Protein AF-A0A4Z2G4Y2-F1 (afdb_monomer)

pLDDT: mean 84.48, std 19.7, range [33.22, 98.56]

Mean predicted aligned error: 11.75 Å

Organism: NCBI:txid230148

Radius of gyration: 29.41 Å; Cα contacts (8 Å, |Δi|>4): 157; chains: 1; bounding box: 48×105×42 Å

Solvent-accessible surface area (backbone atoms only — not comparable to full-atom values): 8328 Å² total; per-residue (Å²): 133,90,82,89,90,81,90,74,91,74,89,73,84,74,82,72,78,71,75,79,74,72,77,74,75,77,76,72,77,79,90,63,62,47,75,44,80,76,42,72,58,93,76,66,92,56,61,40,47,78,70,40,79,43,77,43,77,59,69,41,60,44,88,89,80,62,50,73,82,44,40,28,53,71,82,45,79,62,39,62,49,76,47,49,34,63,72,70,78,57,45,56,27,56,37,62,61,52,48,71,37,36,83,86,44,40,70,48,68,52,56,44,50,86,33,52,54,37,96,79,50,78,75,97,85,113

Secondary structure (DSSP, 8-state):
---------------------------PPP---EEEEEE--S-------TT-EEEE--EEE-TTT--EEEEHHHHTTTPPEEEETTTTSS-HHHHHHTTTPPTT-EEEEE--GGGTTGGG-SSS--

Sequence (126 aa):
MWRLLGCTLSLLVASQLGSWCVLASAAEPDPEVQIEVLFKPLECTQKSKRGDLLNVHYDGYLASDGSQFYCSRSDKAGHPQWFVLGVGQVIKGLDKGMEDMCPGEKRKITVPSDLAFGAQGKGTHM

Nearest PDB structures (foldseek):
  4dip-assembly8_H  TM=9.759E-01  e=2.479E-10  Homo sapiens
  4msp-assembly1_B  TM=9.450E-01  e=1.339E-09  Homo sapiens
 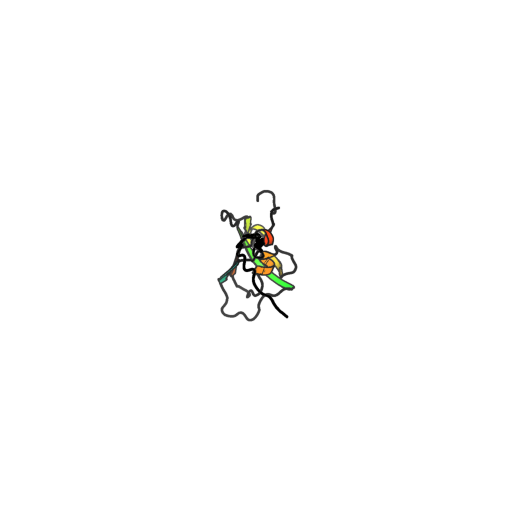 8z28-assembly1_A  TM=8.715E-01  e=5.647E-04  Pyricularia oryzae
  4jys-assembly2_A  TM=8.159E-01  e=9.582E-03  Plasmodium vivax Sal-1
  4jys-assembly2_B-2  TM=8.568E-01  e=1.859E-02  Plasmodium vivax Sal-1

Foldseek 3Di:
DDDDDDDDDDDDPPPPPVDPPPVPPPPDPDFAKDKDWPDADPDFPDWDDAFDKDWDWDWDADPVPRHTPDGCCVVVVHGTDIDGAPPPPAFQQCSVRRGRGGVVIDMDIHGDQVSHVHPVRDDDPD

Structure (mmCIF, N/CA/C/O backbone):
data_AF-A0A4Z2G4Y2-F1
#
_entry.id   AF-A0A4Z2G4Y2-F1
#
loop_
_atom_site.group_PDB
_atom_site.id
_atom_site.type_symbol
_atom_site.label_atom_id
_atom_site.label_alt_id
_atom_site.label_comp_id
_atom_site.label_asym_id
_atom_site.label_entity_id
_atom_site.label_seq_id
_atom_site.pdbx_PDB_ins_code
_atom_site.Cartn_x
_atom_site.Cartn_y
_atom_site.Cartn_z
_atom_site.occupancy
_atom_site.B_iso_or_equiv
_atom_site.auth_seq_id
_atom_site.auth_comp_id
_atom_site.auth_asym_id
_atom_site.auth_atom_id
_atom_site.pdbx_PDB_model_num
ATOM 1 N N . MET A 1 1 ? 19.007 -90.000 10.838 1.00 35.41 1 MET A N 1
ATOM 2 C CA . MET A 1 1 ? 20.393 -90.491 10.986 1.00 35.41 1 MET A CA 1
ATOM 3 C C . MET A 1 1 ? 21.284 -89.670 10.056 1.00 35.41 1 MET A C 1
ATOM 5 O O . MET A 1 1 ? 20.974 -89.658 8.879 1.00 35.41 1 MET A O 1
ATOM 9 N N . TRP A 1 2 ? 22.265 -88.939 10.623 1.00 33.22 2 TRP A N 1
ATOM 10 C CA . TRP A 1 2 ? 23.600 -88.534 10.104 1.00 33.22 2 TRP A CA 1
ATOM 11 C C . TRP A 1 2 ? 23.821 -88.279 8.593 1.00 33.22 2 TRP A C 1
ATOM 13 O O . TRP A 1 2 ? 23.436 -89.100 7.782 1.00 33.22 2 TRP A O 1
ATOM 23 N N . ARG A 1 3 ? 24.522 -87.242 8.105 1.00 37.88 3 ARG A N 1
ATOM 24 C CA . ARG A 1 3 ? 25.685 -86.425 8.548 1.00 37.88 3 ARG A CA 1
ATOM 25 C C . ARG A 1 3 ? 25.685 -85.129 7.691 1.00 37.88 3 ARG A C 1
ATOM 27 O O . ARG A 1 3 ? 25.279 -85.199 6.543 1.00 37.88 3 ARG A O 1
ATOM 34 N N . LEU A 1 4 ? 25.897 -83.920 8.220 1.00 44.72 4 LEU A N 1
ATOM 35 C CA . LEU A 1 4 ? 27.159 -83.242 8.586 1.00 44.72 4 LEU A CA 1
ATOM 36 C C . LEU A 1 4 ? 28.085 -82.824 7.411 1.00 44.72 4 LEU A C 1
ATOM 38 O O . LEU A 1 4 ? 28.548 -83.668 6.655 1.00 44.72 4 LEU A O 1
ATOM 42 N N . LEU A 1 5 ? 28.442 -81.528 7.454 1.00 41.72 5 LEU A N 1
ATOM 43 C CA . LEU A 1 5 ? 29.567 -80.787 6.848 1.00 41.72 5 LEU A CA 1
ATOM 44 C C . LEU A 1 5 ? 29.467 -80.291 5.394 1.00 41.72 5 LEU A C 1
ATOM 46 O O . LEU A 1 5 ? 29.447 -81.058 4.442 1.00 41.72 5 LEU A O 1
ATOM 50 N N . GLY A 1 6 ? 29.574 -78.964 5.259 1.00 44.09 6 GLY A N 1
ATOM 51 C CA . GLY A 1 6 ? 29.833 -78.270 3.999 1.00 44.09 6 GLY A CA 1
ATOM 52 C C . GLY A 1 6 ? 29.804 -76.750 4.145 1.00 44.09 6 GLY A C 1
ATOM 53 O O . GLY A 1 6 ? 28.992 -76.087 3.516 1.00 44.09 6 GLY A O 1
ATOM 54 N N . CYS A 1 7 ? 30.643 -76.200 5.026 1.00 48.38 7 CYS A N 1
ATOM 55 C CA . CYS A 1 7 ? 30.891 -74.764 5.129 1.00 48.38 7 CYS A CA 1
ATOM 56 C C . CYS A 1 7 ? 31.754 -74.333 3.933 1.00 48.38 7 CYS A C 1
ATOM 58 O O . CYS A 1 7 ? 32.944 -74.640 3.901 1.00 48.38 7 CYS A O 1
ATOM 60 N N . THR A 1 8 ? 31.177 -73.635 2.955 1.00 50.47 8 THR A N 1
ATOM 61 C CA . THR A 1 8 ? 31.950 -72.882 1.960 1.00 50.47 8 THR A CA 1
ATOM 62 C C . THR A 1 8 ? 31.519 -71.429 1.994 1.00 50.47 8 THR A C 1
ATOM 64 O O . THR A 1 8 ? 30.497 -71.031 1.439 1.00 50.47 8 THR A O 1
ATOM 67 N N . LEU A 1 9 ? 32.343 -70.658 2.698 1.00 50.03 9 LEU A N 1
ATOM 68 C CA . LEU A 1 9 ? 32.490 -69.220 2.579 1.00 50.03 9 LEU A CA 1
ATOM 69 C C . LEU A 1 9 ? 32.520 -68.827 1.093 1.00 50.03 9 LEU A C 1
ATOM 71 O O 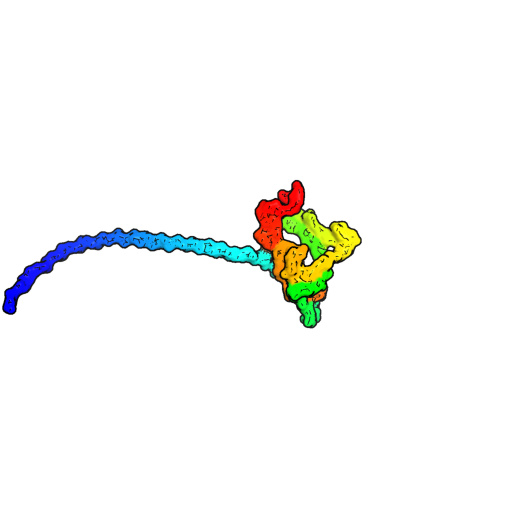. LEU A 1 9 ? 33.405 -69.246 0.350 1.00 50.03 9 LEU A O 1
ATOM 75 N N . SER A 1 10 ? 31.585 -67.992 0.662 1.00 49.84 10 SER A N 1
ATOM 76 C CA . SER A 1 10 ? 31.759 -67.141 -0.515 1.00 49.84 10 SER A CA 1
ATOM 77 C C . SER A 1 10 ? 30.987 -65.856 -0.262 1.00 49.84 10 SER A C 1
ATOM 79 O O . SER A 1 10 ? 29.804 -65.727 -0.560 1.00 49.84 10 SER A O 1
ATOM 81 N N . LEU A 1 11 ? 31.688 -64.923 0.381 1.00 50.06 11 LEU A N 1
ATOM 82 C CA . LEU A 1 11 ? 31.352 -63.509 0.403 1.00 50.06 11 LEU A CA 1
ATOM 83 C C . LEU A 1 11 ? 31.301 -63.006 -1.043 1.00 50.06 11 LEU A C 1
ATOM 85 O O . LEU A 1 11 ? 32.337 -62.801 -1.667 1.00 50.06 11 LEU A O 1
ATOM 89 N N . LEU A 1 12 ? 30.101 -62.761 -1.554 1.00 51.62 12 LEU A N 1
ATOM 90 C CA . LEU A 1 12 ? 29.887 -61.775 -2.604 1.00 51.62 12 LEU A CA 1
ATOM 91 C C . LEU A 1 12 ? 28.949 -60.721 -2.032 1.00 51.62 12 LEU A C 1
ATOM 93 O O . LEU A 1 12 ? 27.730 -60.791 -2.158 1.00 51.62 12 LEU A O 1
ATOM 97 N N . VAL A 1 13 ? 29.554 -59.741 -1.359 1.00 52.47 13 VAL A N 1
ATOM 98 C CA . VAL A 1 13 ? 28.922 -58.447 -1.107 1.00 52.47 13 VAL A CA 1
ATOM 99 C C . VAL A 1 13 ? 28.794 -57.775 -2.470 1.00 52.47 13 VAL A C 1
ATOM 101 O O . VAL A 1 13 ? 29.673 -57.036 -2.903 1.00 52.47 13 VAL A O 1
ATOM 104 N N . ALA A 1 14 ? 27.718 -58.077 -3.192 1.00 52.50 14 ALA A N 1
ATOM 105 C CA . ALA A 1 14 ? 27.298 -57.239 -4.298 1.00 52.50 14 ALA A CA 1
ATOM 106 C C . ALA A 1 14 ? 26.686 -55.984 -3.672 1.00 52.50 14 ALA A C 1
ATOM 108 O O . ALA A 1 14 ? 25.508 -55.948 -3.322 1.00 52.50 14 ALA A O 1
ATOM 109 N N . SER A 1 15 ? 27.530 -54.971 -3.478 1.00 58.09 15 SER A N 1
ATOM 110 C CA . SER A 1 15 ? 27.141 -53.608 -3.145 1.00 58.09 15 SER A CA 1
ATOM 111 C C . SER A 1 15 ? 26.323 -53.029 -4.299 1.00 58.09 15 SER A C 1
ATOM 113 O O . SER A 1 15 ? 26.810 -52.236 -5.103 1.00 58.09 15 SER A O 1
ATOM 115 N N . GLN A 1 16 ? 25.062 -53.423 -4.404 1.00 55.66 16 GLN A N 1
ATOM 116 C CA . GLN A 1 16 ? 24.091 -52.596 -5.089 1.00 55.66 16 GLN A CA 1
ATOM 117 C C . GLN A 1 16 ? 23.675 -51.535 -4.083 1.00 55.66 16 GLN A C 1
ATOM 119 O O . GLN A 1 16 ? 22.679 -51.660 -3.375 1.00 55.66 16 GLN A O 1
ATOM 124 N N . LEU A 1 17 ? 24.481 -50.471 -4.030 1.00 54.84 17 LEU A N 1
ATOM 125 C CA . LEU A 1 17 ? 23.989 -49.141 -3.703 1.00 54.84 17 LEU A CA 1
ATOM 126 C C . LEU A 1 17 ? 22.986 -48.786 -4.807 1.00 54.84 17 LEU A C 1
ATOM 128 O O . LEU A 1 17 ? 23.286 -48.051 -5.744 1.00 54.84 17 LEU A O 1
ATOM 132 N N . GLY A 1 18 ? 21.817 -49.429 -4.746 1.00 55.19 18 GLY A N 1
ATOM 133 C CA . GLY A 1 18 ? 20.643 -49.081 -5.513 1.00 55.19 18 GLY A CA 1
ATOM 134 C C . GLY A 1 18 ? 20.282 -47.692 -5.053 1.00 55.19 18 GLY A C 1
ATOM 135 O O . GLY A 1 18 ? 19.693 -47.520 -3.992 1.00 55.19 18 GLY A O 1
ATOM 136 N N . SER A 1 19 ? 20.787 -46.730 -5.814 1.00 59.41 19 SER A N 1
ATOM 137 C CA . SER A 1 19 ? 20.666 -45.307 -5.602 1.00 59.41 19 SER A CA 1
ATOM 138 C C . SER A 1 19 ? 19.209 -44.981 -5.300 1.00 59.41 19 SER A C 1
ATOM 140 O O . SER A 1 19 ? 1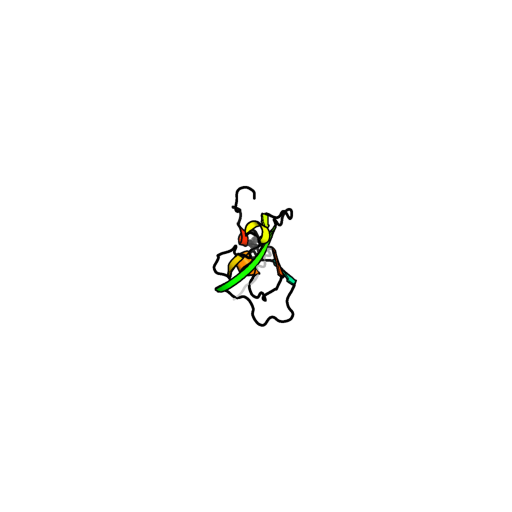8.368 -44.901 -6.196 1.00 59.41 19 SER A O 1
ATOM 142 N N . TRP A 1 20 ? 18.908 -44.821 -4.012 1.00 51.03 20 TRP A N 1
ATOM 143 C CA . TRP A 1 20 ? 17.774 -44.046 -3.548 1.00 51.03 20 TRP A CA 1
ATOM 144 C C . TRP A 1 20 ? 18.061 -42.604 -3.936 1.00 51.03 20 TRP A C 1
ATOM 146 O O . TRP A 1 20 ? 18.456 -41.775 -3.121 1.00 51.03 20 TRP A O 1
ATOM 156 N N . CYS A 1 21 ? 17.884 -42.307 -5.219 1.00 51.31 21 CYS A N 1
ATOM 157 C CA . CYS A 1 21 ? 17.713 -40.945 -5.662 1.00 51.31 21 CYS A CA 1
ATOM 158 C C . CYS A 1 21 ? 16.302 -40.555 -5.218 1.00 51.31 21 CYS A C 1
ATOM 160 O O . CYS A 1 21 ? 15.338 -40.627 -5.979 1.00 51.31 21 CYS A O 1
ATOM 162 N N . VAL A 1 22 ? 16.165 -40.229 -3.930 1.00 54.81 22 VAL A N 1
ATOM 163 C CA . VAL A 1 22 ? 15.050 -39.413 -3.471 1.00 54.81 22 VAL A CA 1
ATOM 164 C C . VAL A 1 22 ? 15.239 -38.094 -4.203 1.00 54.81 22 VAL A C 1
ATOM 166 O O . VAL A 1 22 ? 16.074 -37.275 -3.825 1.00 54.81 22 VAL A O 1
ATOM 169 N N . LEU A 1 23 ? 14.518 -37.927 -5.310 1.00 60.56 23 LEU A N 1
ATOM 170 C CA . LEU A 1 23 ? 14.296 -36.622 -5.906 1.00 60.56 23 LEU A CA 1
ATOM 171 C C . LEU A 1 23 ? 13.546 -35.815 -4.849 1.00 60.56 23 LEU A C 1
ATOM 173 O O . LEU A 1 23 ? 12.324 -35.891 -4.735 1.00 60.56 23 LEU A O 1
ATOM 177 N N . ALA A 1 24 ? 14.301 -35.094 -4.024 1.00 54.84 24 ALA A N 1
ATOM 178 C CA . ALA A 1 24 ? 13.763 -34.027 -3.214 1.00 54.84 24 ALA A CA 1
ATOM 179 C C . ALA A 1 24 ? 13.253 -32.977 -4.201 1.00 54.84 24 ALA A C 1
ATOM 181 O O . ALA A 1 24 ? 14.016 -32.161 -4.713 1.00 54.84 24 ALA A O 1
ATOM 182 N N . SER A 1 25 ? 11.962 -33.047 -4.527 1.00 57.22 25 SER A N 1
ATOM 183 C CA . SER A 1 25 ? 11.260 -31.900 -5.078 1.00 57.22 25 SER A CA 1
ATOM 184 C C . SER A 1 25 ? 11.346 -30.833 -3.997 1.00 57.22 25 SER A C 1
ATOM 186 O O . SER A 1 25 ? 10.628 -30.914 -3.001 1.00 57.22 25 SER A O 1
ATOM 188 N N . ALA A 1 26 ? 12.278 -29.893 -4.147 1.00 57.72 26 ALA A N 1
ATOM 189 C CA . ALA A 1 26 ? 12.255 -28.661 -3.384 1.00 57.72 26 ALA A CA 1
ATOM 190 C C . ALA A 1 26 ? 10.911 -28.005 -3.708 1.00 57.72 26 ALA A C 1
ATOM 192 O O . ALA A 1 26 ? 10.706 -27.477 -4.797 1.00 57.72 26 ALA A O 1
ATOM 193 N N . ALA A 1 27 ? 9.937 -28.174 -2.816 1.00 59.97 27 ALA A N 1
ATOM 194 C CA . ALA A 1 27 ? 8.744 -27.359 -2.841 1.00 59.97 27 ALA A CA 1
ATOM 195 C C . ALA A 1 27 ? 9.229 -25.951 -2.503 1.00 59.97 27 ALA A C 1
ATOM 197 O O . ALA A 1 27 ? 9.526 -25.657 -1.344 1.00 59.97 27 ALA A O 1
ATOM 198 N N . GLU A 1 28 ? 9.421 -25.134 -3.536 1.00 62.56 28 GLU A N 1
ATOM 199 C CA . GLU A 1 28 ? 9.677 -23.710 -3.374 1.00 62.56 28 GLU A CA 1
ATOM 200 C C . GLU A 1 28 ? 8.552 -23.140 -2.490 1.00 62.56 28 GLU A C 1
ATOM 202 O O . GLU A 1 28 ? 7.381 -23.479 -2.710 1.00 62.56 28 GLU A O 1
ATOM 207 N N . PRO A 1 29 ? 8.876 -22.354 -1.449 1.00 74.62 29 PRO A N 1
ATOM 208 C CA . PRO A 1 29 ? 7.861 -21.788 -0.572 1.00 74.62 29 PRO A CA 1
ATOM 209 C C . PRO A 1 29 ? 6.865 -20.958 -1.394 1.00 74.62 29 PRO A C 1
ATOM 211 O O . PRO A 1 29 ? 7.262 -20.230 -2.304 1.00 74.62 29 PRO A O 1
ATOM 214 N N . ASP A 1 30 ? 5.572 -21.083 -1.074 1.00 76.81 30 ASP A N 1
ATOM 215 C CA . ASP A 1 30 ? 4.507 -20.291 -1.703 1.00 76.81 30 ASP A CA 1
ATOM 216 C C . ASP A 1 30 ? 4.867 -18.797 -1.592 1.00 76.81 30 ASP A C 1
ATOM 218 O O . ASP A 1 30 ? 5.239 -18.354 -0.498 1.00 76.81 30 ASP A O 1
ATOM 222 N N . PRO A 1 31 ? 4.821 -18.016 -2.689 1.00 84.12 31 PRO A N 1
ATOM 223 C CA . PRO A 1 31 ? 5.119 -16.593 -2.649 1.00 84.12 31 PRO A CA 1
ATOM 224 C C . PRO A 1 31 ? 4.288 -15.883 -1.574 1.00 84.12 31 PRO A C 1
ATOM 226 O O . PRO A 1 31 ? 3.068 -15.743 -1.678 1.00 84.12 31 PRO A O 1
ATOM 229 N N . GLU A 1 32 ? 4.974 -15.379 -0.551 1.00 92.62 32 GLU A N 1
ATOM 230 C CA . GLU A 1 32 ? 4.372 -14.638 0.552 1.00 92.62 32 GLU A CA 1
ATOM 231 C C . GLU A 1 32 ? 4.697 -13.143 0.459 1.00 92.62 32 GLU A C 1
ATOM 233 O O . GLU A 1 32 ? 5.733 -12.718 -0.059 1.00 92.62 32 GLU A O 1
ATOM 238 N N . VAL A 1 33 ? 3.769 -12.321 0.940 1.00 96.44 33 VAL A N 1
ATOM 239 C CA . VAL A 1 33 ? 3.931 -10.868 0.998 1.00 96.44 33 VAL A CA 1
ATOM 240 C C . VAL A 1 33 ? 4.732 -10.511 2.242 1.00 96.44 33 VAL A C 1
ATOM 242 O O . VAL A 1 33 ? 4.375 -10.929 3.340 1.00 96.44 33 VAL A O 1
ATOM 245 N N . GLN A 1 34 ? 5.763 -9.680 2.107 1.00 97.56 34 GLN A N 1
ATOM 246 C CA . GLN A 1 34 ? 6.497 -9.182 3.272 1.00 97.56 34 GLN A CA 1
ATOM 247 C C . GLN A 1 34 ? 5.865 -7.877 3.749 1.00 97.56 34 GLN A C 1
ATOM 249 O O . GLN A 1 34 ? 5.763 -6.912 2.985 1.00 97.56 34 GLN A O 1
ATOM 254 N N . ILE A 1 35 ? 5.440 -7.852 5.010 1.00 98.25 35 ILE A N 1
ATOM 255 C CA . ILE A 1 35 ? 4.749 -6.716 5.615 1.00 98.25 35 ILE A CA 1
ATOM 256 C C . ILE A 1 35 ? 5.638 -6.102 6.689 1.00 98.25 35 ILE A C 1
ATOM 258 O O . ILE A 1 35 ? 5.984 -6.746 7.676 1.00 98.25 35 ILE A O 1
ATOM 262 N N . GLU A 1 36 ? 5.948 -4.824 6.523 1.00 98.19 36 GLU A N 1
ATOM 263 C CA . GLU A 1 36 ? 6.638 -4.013 7.517 1.00 98.19 36 GLU A CA 1
ATOM 264 C C . GLU A 1 36 ? 5.692 -2.903 7.992 1.00 98.19 36 GLU A C 1
ATOM 266 O O . GLU A 1 36 ? 5.254 -2.058 7.207 1.00 98.19 36 GLU A O 1
ATOM 271 N N . VAL A 1 37 ? 5.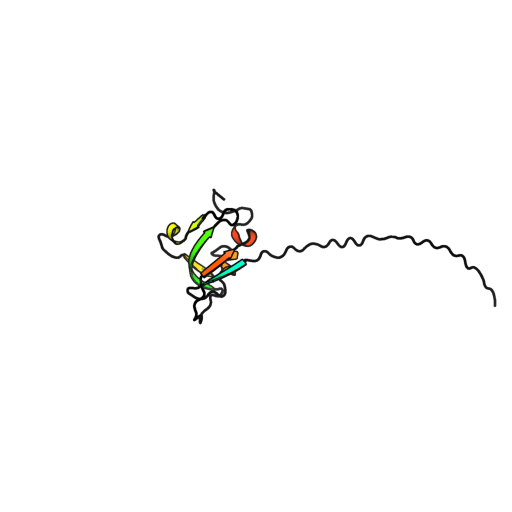345 -2.904 9.281 1.00 98.06 37 VAL A N 1
ATOM 272 C CA . VAL A 1 37 ? 4.485 -1.875 9.882 1.00 98.06 37 VAL A CA 1
ATOM 273 C C . VAL A 1 37 ? 5.340 -0.663 10.241 1.00 98.06 37 VAL A C 1
ATOM 275 O O . VAL A 1 3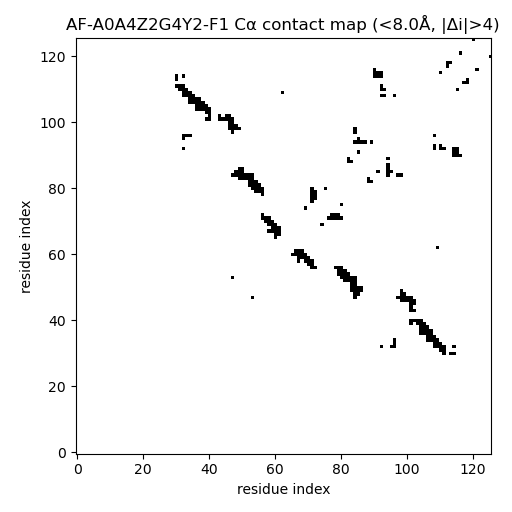7 ? 6.102 -0.693 11.202 1.00 98.06 37 VAL A O 1
ATOM 278 N N . LEU A 1 38 ? 5.195 0.416 9.474 1.00 98.19 38 LEU A N 1
ATOM 279 C CA . LEU A 1 38 ? 5.968 1.650 9.641 1.00 98.19 38 LEU A CA 1
ATOM 280 C C . LEU A 1 38 ? 5.392 2.553 10.734 1.00 98.19 38 LEU A C 1
ATOM 282 O O . LEU A 1 38 ? 6.113 3.296 11.393 1.00 98.19 38 LEU A O 1
ATOM 286 N N . PHE A 1 39 ? 4.072 2.534 10.894 1.00 98.12 39 PHE A N 1
ATOM 287 C CA . PHE A 1 39 ? 3.377 3.311 11.911 1.00 98.12 39 PHE A CA 1
ATOM 288 C C . PHE A 1 39 ? 2.073 2.620 12.271 1.00 98.12 39 PHE A C 1
ATOM 290 O O . PHE A 1 39 ? 1.307 2.277 11.374 1.00 98.12 39 PHE A O 1
ATOM 297 N N . LYS A 1 40 ? 1.794 2.488 13.569 1.00 97.00 40 LYS A N 1
ATOM 298 C CA . LYS A 1 40 ? 0.537 1.954 14.086 1.00 97.00 40 LYS A CA 1
ATOM 299 C C . LYS A 1 40 ? -0.034 2.904 15.144 1.00 97.00 40 LYS A C 1
ATOM 301 O O . LYS A 1 40 ? 0.699 3.267 16.064 1.00 97.00 40 LYS A O 1
ATOM 306 N N . PRO A 1 41 ? -1.310 3.305 15.038 1.00 96.69 41 PRO A N 1
ATOM 307 C CA . PRO A 1 41 ? -1.978 4.067 16.088 1.00 96.69 41 PRO A CA 1
ATOM 308 C C . PRO A 1 41 ? -1.995 3.312 17.425 1.00 96.69 41 PRO A C 1
ATOM 310 O O . PRO A 1 41 ? -2.038 2.082 17.444 1.00 96.69 41 PRO A O 1
ATOM 313 N N . LEU A 1 42 ? -2.001 4.055 18.539 1.00 94.94 42 LEU A N 1
ATOM 314 C CA . LEU A 1 42 ? -2.095 3.485 19.893 1.00 94.94 42 LEU A CA 1
ATOM 315 C C . LEU A 1 42 ? -3.414 2.733 20.099 1.00 94.94 42 LEU A C 1
ATOM 317 O O . LEU A 1 42 ? -3.433 1.639 20.659 1.00 94.94 42 LEU A O 1
ATOM 321 N N . GLU A 1 43 ? -4.508 3.315 19.614 1.00 95.25 43 GLU A N 1
ATOM 322 C CA . GLU A 1 43 ? -5.833 2.715 19.676 1.00 95.25 43 GLU A CA 1
ATOM 323 C C . GLU A 1 43 ? -6.180 2.067 18.339 1.00 95.25 43 GLU A C 1
ATOM 325 O O . GLU A 1 43 ? -6.202 2.711 17.291 1.00 95.25 43 GLU A O 1
ATOM 330 N N . CYS A 1 44 ? -6.472 0.771 18.385 1.00 94.31 44 CYS A N 1
ATOM 331 C CA . CYS A 1 44 ? -6.904 -0.003 17.232 1.00 94.31 44 CYS A CA 1
ATOM 332 C C . CYS A 1 44 ? -8.061 -0.910 17.635 1.00 94.31 44 CYS A C 1
ATOM 334 O O . CYS A 1 44 ? -7.887 -2.090 17.938 1.00 94.31 44 CYS A O 1
ATOM 336 N N . THR A 1 45 ? -9.250 -0.320 17.692 1.00 93.75 45 THR A N 1
ATOM 337 C CA . THR A 1 45 ? -10.489 -1.023 18.045 1.00 93.75 45 THR A CA 1
ATOM 338 C C . THR A 1 45 ? -11.101 -1.744 16.851 1.00 93.75 45 THR A C 1
ATOM 340 O O . THR A 1 45 ? -11.770 -2.759 17.022 1.00 93.75 45 THR A O 1
ATOM 343 N N . GLN A 1 46 ? -10.851 -1.243 15.641 1.00 94.62 46 GLN A N 1
ATOM 344 C CA . GLN A 1 46 ? -11.323 -1.824 14.391 1.00 94.62 46 GLN A CA 1
ATOM 345 C C . GLN A 1 46 ? -10.131 -2.173 13.512 1.00 94.62 46 GLN A C 1
ATOM 347 O O . GLN A 1 46 ? -9.225 -1.360 13.327 1.00 94.62 46 GLN A O 1
ATOM 352 N N . LYS A 1 47 ? -10.160 -3.388 12.974 1.00 97.81 47 LYS A N 1
ATOM 353 C CA . LYS A 1 47 ? -9.187 -3.887 12.013 1.00 97.81 47 LYS A CA 1
ATOM 354 C C . LYS A 1 47 ? -9.884 -4.203 10.704 1.00 97.81 47 LYS A C 1
ATOM 356 O O . LYS A 1 47 ? -11.019 -4.685 10.721 1.00 97.81 47 LYS A O 1
ATOM 361 N N . SER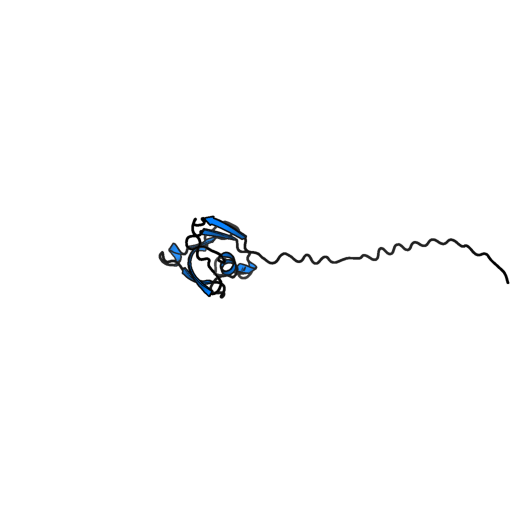 A 1 48 ? -9.197 -3.943 9.601 1.00 98.25 48 SER A N 1
ATOM 362 C CA . SER A 1 48 ? -9.664 -4.322 8.276 1.00 98.25 48 SER A CA 1
ATOM 363 C C . SER A 1 48 ? -9.780 -5.841 8.151 1.00 98.25 48 SER A C 1
ATOM 365 O O . SER A 1 48 ? -8.908 -6.600 8.577 1.00 98.25 48 SER A O 1
ATOM 367 N N . LYS A 1 49 ? -10.865 -6.284 7.526 1.00 98.25 49 LYS A N 1
ATOM 368 C CA . LYS A 1 49 ? -11.118 -7.681 7.165 1.00 98.25 49 LYS A CA 1
ATOM 369 C C . LYS A 1 49 ? -11.715 -7.762 5.767 1.00 98.25 49 LYS A C 1
ATOM 371 O O . LYS A 1 49 ? -12.225 -6.779 5.226 1.00 98.25 49 LYS A O 1
ATOM 376 N N . ARG A 1 50 ? -11.671 -8.959 5.184 1.00 98.12 50 ARG A N 1
ATOM 377 C CA . ARG A 1 50 ? -12.287 -9.257 3.886 1.00 98.12 50 ARG A CA 1
ATOM 378 C C . ARG A 1 50 ? -13.719 -8.706 3.813 1.00 98.12 50 ARG A C 1
ATOM 380 O O . ARG A 1 50 ? -14.538 -8.983 4.686 1.00 98.12 50 ARG A O 1
ATOM 387 N N . GLY A 1 51 ? -14.016 -7.980 2.739 1.00 98.06 51 GLY A N 1
ATOM 388 C CA . GLY A 1 51 ? -15.315 -7.354 2.489 1.00 98.06 51 GLY A CA 1
ATOM 389 C C . GLY A 1 51 ? -15.449 -5.923 3.012 1.00 98.06 51 GLY A C 1
ATOM 390 O O . GLY A 1 51 ? -16.387 -5.237 2.611 1.00 98.06 51 GLY A O 1
ATOM 391 N N . ASP A 1 52 ? -14.523 -5.442 3.846 1.00 98.44 52 ASP A N 1
ATOM 392 C CA . ASP A 1 52 ? -14.521 -4.041 4.263 1.00 98.44 52 ASP A CA 1
ATOM 393 C C . ASP A 1 52 ? -14.188 -3.123 3.075 1.00 98.44 52 ASP A C 1
ATOM 395 O O . ASP A 1 52 ? -13.364 -3.446 2.214 1.00 98.44 52 ASP A O 1
ATOM 399 N N . LEU A 1 53 ? -14.816 -1.948 3.043 1.00 98.19 53 LEU A N 1
ATOM 400 C CA . LEU A 1 53 ? -14.501 -0.892 2.087 1.00 98.19 53 LEU A CA 1
ATOM 401 C C . LEU A 1 53 ? -13.353 -0.037 2.640 1.00 98.19 53 LEU A C 1
ATOM 403 O O . LEU A 1 53 ? -13.526 0.664 3.638 1.00 98.19 53 LEU A O 1
ATOM 407 N N . LEU A 1 54 ? -12.194 -0.077 1.986 1.00 98.06 54 LEU A N 1
ATOM 408 C CA . LEU A 1 54 ? -11.015 0.688 2.381 1.00 98.06 54 LEU A CA 1
ATOM 409 C C . LEU A 1 54 ? -10.871 1.967 1.564 1.00 98.06 54 LEU A C 1
ATOM 411 O O . LEU A 1 54 ? -11.115 1.984 0.358 1.00 98.06 54 LEU A O 1
ATOM 415 N N . ASN A 1 55 ? -10.412 3.021 2.237 1.00 97.44 55 ASN A N 1
ATOM 416 C CA . ASN A 1 55 ? -9.984 4.280 1.644 1.00 97.44 55 ASN A CA 1
ATOM 417 C C . ASN A 1 55 ? -8.502 4.485 1.940 1.00 97.44 55 ASN A C 1
ATOM 419 O O . ASN A 1 55 ? -8.136 4.692 3.098 1.00 97.44 55 ASN A O 1
ATOM 423 N N . VAL A 1 56 ? -7.647 4.395 0.924 1.00 97.44 56 VAL A N 1
ATOM 424 C CA . VAL A 1 56 ? -6.199 4.400 1.155 1.00 97.44 56 VAL A CA 1
ATOM 425 C C . VAL A 1 56 ? -5.447 5.311 0.200 1.00 97.44 56 VAL A C 1
ATOM 427 O O . VAL A 1 56 ? -5.747 5.412 -0.991 1.00 97.44 56 VAL A O 1
ATOM 430 N N . HIS A 1 57 ? -4.396 5.920 0.736 1.00 97.81 57 HIS A N 1
ATOM 431 C CA . HIS A 1 57 ? -3.282 6.403 -0.062 1.00 97.81 57 HIS A CA 1
ATOM 432 C C . HIS A 1 57 ? -2.194 5.338 -0.101 1.00 97.81 57 HIS A C 1
ATOM 434 O O . HIS A 1 57 ? -1.809 4.805 0.939 1.00 97.81 57 HIS A O 1
ATOM 440 N N . TYR A 1 58 ? -1.677 5.067 -1.293 1.00 96.44 58 TYR A N 1
ATOM 441 C CA . TYR A 1 58 ? -0.515 4.213 -1.488 1.00 96.44 58 TYR A CA 1
ATOM 442 C C . TYR A 1 58 ? 0.277 4.662 -2.710 1.00 96.44 58 TYR A C 1
ATOM 444 O O . TYR A 1 58 ? -0.258 5.288 -3.634 1.00 96.44 58 TYR A O 1
ATOM 452 N N . ASP A 1 59 ? 1.549 4.297 -2.676 1.00 96.25 59 ASP A N 1
ATOM 453 C CA . ASP A 1 59 ? 2.554 4.618 -3.669 1.00 96.25 59 ASP A CA 1
ATOM 454 C C . ASP A 1 59 ? 3.211 3.290 -4.089 1.00 96.25 59 ASP A C 1
ATOM 456 O O . ASP A 1 59 ? 3.410 2.400 -3.258 1.00 96.25 59 ASP A O 1
ATOM 460 N N . GLY A 1 60 ? 3.468 3.117 -5.384 1.00 96.12 60 GLY A N 1
ATOM 461 C CA . GLY A 1 60 ? 4.014 1.896 -5.972 1.00 96.12 60 GLY A CA 1
ATOM 462 C C . GLY A 1 60 ? 5.420 2.123 -6.510 1.00 96.12 60 GLY A C 1
ATOM 463 O O . GLY A 1 60 ? 5.637 3.054 -7.286 1.00 96.12 60 GLY A O 1
ATOM 464 N N . TYR A 1 61 ? 6.349 1.253 -6.117 1.00 96.75 61 TYR A N 1
ATOM 465 C CA . TYR A 1 61 ? 7.757 1.314 -6.504 1.00 96.75 61 TYR A CA 1
ATOM 466 C C . TYR A 1 61 ? 8.231 -0.038 -7.034 1.00 96.75 61 TYR A C 1
ATOM 468 O O . TYR A 1 61 ? 7.819 -1.081 -6.517 1.00 96.75 61 TYR A O 1
ATOM 476 N N . LEU A 1 62 ? 9.102 -0.032 -8.042 1.00 95.88 62 LEU A N 1
ATOM 477 C CA . LEU A 1 62 ? 9.771 -1.242 -8.507 1.00 95.88 62 LEU A CA 1
ATOM 478 C C . LEU A 1 62 ? 10.841 -1.657 -7.495 1.00 95.88 62 LEU A C 1
ATOM 480 O O . LEU A 1 62 ? 11.673 -0.854 -7.079 1.00 95.88 62 LEU A O 1
ATOM 484 N N . ALA A 1 63 ? 10.834 -2.928 -7.093 1.00 94.06 63 ALA A N 1
ATOM 485 C CA . ALA A 1 63 ? 11.793 -3.440 -6.113 1.00 94.06 63 ALA A CA 1
ATOM 486 C C . ALA A 1 63 ? 13.235 -3.496 -6.653 1.00 94.06 63 ALA A C 1
ATOM 488 O O . ALA A 1 63 ? 14.177 -3.487 -5.866 1.00 94.06 63 ALA A O 1
ATOM 489 N N . SER A 1 64 ? 13.406 -3.562 -7.978 1.00 93.56 64 SER A N 1
ATOM 490 C CA . SER A 1 64 ? 14.703 -3.683 -8.651 1.00 93.56 64 SER A CA 1
ATOM 491 C C . SER A 1 64 ? 15.545 -2.411 -8.586 1.00 93.56 64 SER A C 1
ATOM 493 O O . SER A 1 64 ? 16.754 -2.498 -8.393 1.00 93.56 64 SER A O 1
ATOM 495 N N . ASP A 1 65 ? 14.924 -1.244 -8.760 1.00 95.06 65 ASP A N 1
ATOM 496 C CA . ASP A 1 65 ? 15.623 0.042 -8.879 1.00 95.06 65 ASP A CA 1
ATOM 497 C C . ASP A 1 65 ? 15.036 1.155 -7.994 1.00 95.06 65 ASP A C 1
ATOM 499 O O . ASP A 1 65 ? 15.597 2.247 -7.915 1.00 95.06 65 ASP A O 1
ATOM 503 N N . GLY A 1 66 ? 13.924 0.892 -7.302 1.00 95.56 66 GLY A N 1
ATOM 504 C CA . GLY A 1 66 ? 13.236 1.869 -6.463 1.00 95.56 66 GLY A CA 1
ATOM 505 C C . GLY A 1 66 ? 12.476 2.942 -7.244 1.00 95.56 66 GLY A C 1
ATOM 506 O O . GLY A 1 66 ? 11.987 3.891 -6.630 1.00 95.56 66 GLY A O 1
ATOM 507 N N . SER A 1 67 ? 12.360 2.825 -8.569 1.00 95.56 67 SER A N 1
ATOM 508 C CA . SER A 1 67 ? 11.614 3.784 -9.382 1.00 95.56 67 SER A CA 1
ATOM 509 C C . SER A 1 67 ? 10.125 3.748 -9.034 1.00 95.56 67 SER A C 1
ATOM 511 O O . SER A 1 67 ? 9.528 2.688 -8.825 1.00 95.56 67 SER A O 1
ATOM 513 N N . GLN A 1 68 ? 9.510 4.926 -8.930 1.00 95.69 68 GLN A N 1
ATOM 514 C CA . GLN A 1 68 ? 8.085 5.045 -8.642 1.00 95.69 68 GLN A CA 1
ATOM 515 C C . GLN A 1 68 ? 7.278 4.889 -9.932 1.00 95.69 68 GLN A C 1
ATOM 517 O O . GLN A 1 68 ? 7.458 5.667 -10.865 1.00 95.69 68 GLN A O 1
ATOM 522 N N . PHE A 1 69 ? 6.352 3.930 -9.966 1.00 94.00 69 PHE A N 1
ATOM 523 C CA . PHE A 1 69 ? 5.448 3.724 -11.105 1.00 94.00 69 PHE A CA 1
ATOM 524 C C . PHE A 1 69 ? 4.012 4.192 -10.829 1.00 94.00 69 PHE A C 1
ATOM 526 O O . PHE A 1 69 ? 3.199 4.258 -11.749 1.00 94.00 69 PHE A O 1
ATOM 533 N N . TYR A 1 70 ? 3.671 4.472 -9.566 1.00 94.44 70 TYR A N 1
ATOM 534 C CA . TYR A 1 70 ? 2.341 4.933 -9.166 1.00 94.44 70 TYR A CA 1
ATOM 535 C C . TYR A 1 70 ? 2.394 5.754 -7.871 1.00 94.44 70 TYR A C 1
ATOM 537 O O . TYR A 1 70 ? 3.129 5.422 -6.940 1.00 94.44 70 TYR A O 1
ATOM 545 N N . CYS A 1 71 ? 1.563 6.786 -7.771 1.00 95.88 71 CYS A N 1
ATOM 546 C CA . CYS A 1 71 ? 1.344 7.572 -6.564 1.00 95.88 71 CYS A CA 1
ATOM 547 C C . CYS A 1 71 ? -0.116 8.012 -6.512 1.00 95.88 71 CYS A C 1
ATOM 549 O O . CYS A 1 71 ? -0.553 8.863 -7.285 1.00 95.88 71 CYS A O 1
ATOM 551 N N . SER A 1 72 ? -0.880 7.494 -5.548 1.00 94.62 72 SER A N 1
ATOM 552 C CA . SER A 1 72 ? -2.301 7.851 -5.408 1.00 94.62 72 SER A CA 1
ATOM 553 C C . SER A 1 72 ? -2.537 9.368 -5.373 1.00 94.62 72 SER A C 1
ATOM 555 O O . SER A 1 72 ? -3.496 9.852 -5.961 1.00 94.62 72 SER A O 1
ATOM 557 N N . ARG A 1 73 ? -1.641 10.153 -4.760 1.00 94.69 73 ARG A N 1
ATOM 558 C CA . ARG A 1 73 ? -1.813 11.612 -4.688 1.00 94.69 73 ARG A CA 1
ATOM 559 C C . ARG A 1 73 ? -1.672 12.312 -6.042 1.00 94.69 73 ARG A C 1
ATOM 561 O O . ARG A 1 73 ? -2.362 13.301 -6.251 1.00 94.69 73 ARG A O 1
ATOM 568 N N . SER A 1 74 ? -0.836 11.838 -6.963 1.00 94.94 74 SER A N 1
ATOM 569 C CA . SER A 1 74 ? -0.751 12.422 -8.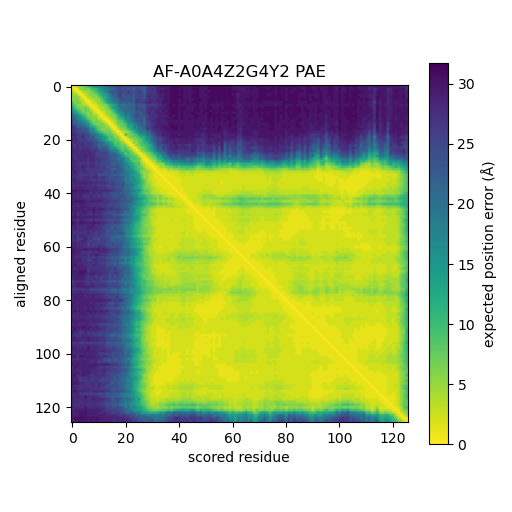313 1.00 94.94 74 SER A CA 1
ATOM 570 C C . SER A 1 74 ? -1.750 11.775 -9.271 1.00 94.94 74 SER A C 1
ATOM 572 O O . SER A 1 74 ? -2.502 12.477 -9.940 1.00 94.94 74 SER A O 1
ATOM 574 N N . ASP A 1 75 ? -1.833 10.443 -9.277 1.00 93.75 75 ASP A N 1
ATOM 575 C CA . ASP A 1 75 ? -2.649 9.655 -10.213 1.00 93.75 75 ASP A CA 1
ATOM 576 C C . ASP A 1 75 ? -4.161 9.709 -9.932 1.00 93.75 75 ASP A C 1
ATOM 578 O O . ASP A 1 75 ? -4.972 9.191 -10.710 1.00 93.75 75 ASP A O 1
ATOM 582 N N . LYS A 1 76 ? -4.562 10.282 -8.790 1.00 91.88 76 LYS A N 1
ATOM 583 C CA . LYS A 1 76 ? -5.966 10.485 -8.397 1.00 91.88 76 LYS A CA 1
ATOM 584 C C . LYS A 1 76 ? -6.253 11.926 -7.969 1.00 91.88 76 LYS A C 1
ATOM 586 O O . LYS A 1 76 ? -7.178 12.152 -7.197 1.00 91.88 76 LYS A O 1
ATOM 591 N N . ALA A 1 77 ? -5.482 12.900 -8.463 1.00 93.75 77 ALA A N 1
ATOM 592 C CA . ALA A 1 77 ? -5.699 14.328 -8.189 1.00 93.75 77 ALA A CA 1
ATOM 593 C C . ALA A 1 77 ? -5.823 14.654 -6.683 1.00 93.75 77 ALA A C 1
ATOM 595 O O . ALA A 1 77 ? -6.690 15.406 -6.250 1.00 93.75 77 ALA A O 1
ATOM 596 N N . GLY A 1 78 ? -4.966 14.041 -5.870 1.00 93.44 78 GLY A N 1
ATOM 597 C CA . GLY A 1 78 ? -4.934 14.196 -4.417 1.00 93.44 78 GLY A CA 1
ATOM 598 C C . GLY A 1 78 ? -5.894 13.283 -3.657 1.00 93.44 78 GLY A C 1
ATOM 599 O O . GLY A 1 78 ? -5.809 13.222 -2.433 1.00 93.44 78 GLY A O 1
ATOM 600 N N . HIS A 1 79 ? -6.773 12.545 -4.339 1.00 95.56 79 HIS A N 1
ATOM 601 C CA . HIS A 1 79 ? -7.762 11.698 -3.684 1.00 95.56 79 HIS A CA 1
ATOM 602 C C . HIS A 1 79 ? -7.223 10.296 -3.345 1.00 95.56 79 HIS A C 1
ATOM 604 O O . HIS A 1 79 ? -6.438 9.718 -4.096 1.00 95.56 79 HIS A O 1
ATOM 610 N N . PRO A 1 80 ? -7.642 9.715 -2.214 1.00 96.25 80 PRO A N 1
ATOM 611 C CA . PRO A 1 80 ? -7.389 8.311 -1.908 1.00 96.25 80 PRO A CA 1
ATOM 612 C C . PRO A 1 80 ? -8.198 7.383 -2.824 1.00 96.25 80 PRO A C 1
ATOM 614 O O . PRO A 1 80 ? -9.225 7.765 -3.388 1.00 96.25 80 PRO A O 1
ATOM 617 N N . GLN A 1 81 ? -7.751 6.134 -2.943 1.00 95.19 81 GLN A N 1
ATOM 618 C CA . GLN A 1 81 ? -8.445 5.107 -3.711 1.00 95.19 81 GLN A CA 1
ATOM 619 C C . GLN A 1 81 ? -9.391 4.316 -2.805 1.00 95.19 81 GLN A C 1
ATOM 621 O O . GLN A 1 81 ? -8.997 3.856 -1.732 1.00 95.19 81 GLN A O 1
ATOM 626 N N . TRP A 1 82 ? -10.623 4.123 -3.277 1.00 96.56 82 TRP A N 1
ATOM 627 C CA . TRP A 1 82 ? -11.587 3.210 -2.672 1.00 96.56 82 TRP A CA 1
ATOM 628 C C . TRP A 1 82 ? -11.504 1.829 -3.319 1.00 96.56 82 TRP A C 1
ATOM 630 O O . TRP A 1 82 ? -11.463 1.737 -4.549 1.00 96.56 82 TRP A O 1
ATOM 640 N N . PHE A 1 83 ? -11.513 0.774 -2.506 1.00 97.31 83 PHE A N 1
ATOM 641 C CA . PHE A 1 83 ? -11.712 -0.604 -2.961 1.00 97.31 83 PHE A CA 1
ATOM 642 C C . PHE A 1 83 ? -12.204 -1.497 -1.815 1.00 97.31 83 PHE A C 1
ATOM 644 O O . PHE A 1 83 ? -12.048 -1.170 -0.639 1.00 97.31 83 PHE A O 1
ATOM 651 N N . VAL A 1 84 ? -12.811 -2.627 -2.162 1.00 98.38 84 VAL A N 1
ATOM 652 C CA . VAL A 1 84 ? -13.268 -3.645 -1.211 1.00 98.38 84 VAL A CA 1
ATOM 653 C C . VAL A 1 84 ? -12.141 -4.646 -0.966 1.00 98.38 84 VAL A C 1
ATOM 655 O O . VAL A 1 84 ? -11.611 -5.231 -1.912 1.00 98.38 84 VAL A O 1
ATOM 658 N N . LEU A 1 85 ? -11.774 -4.850 0.298 1.00 98.56 85 LEU A N 1
ATOM 659 C CA . LEU A 1 85 ? -10.644 -5.693 0.678 1.00 98.56 85 LEU A CA 1
ATOM 660 C C . LEU A 1 85 ? -10.918 -7.177 0.405 1.00 98.56 85 LEU A C 1
ATOM 662 O O . LEU A 1 85 ? -11.956 -7.719 0.796 1.00 98.56 85 LEU A O 1
ATOM 666 N N . GLY A 1 86 ? -9.951 -7.856 -0.211 1.00 97.62 86 GLY A N 1
ATOM 667 C CA . GLY A 1 86 ? -9.934 -9.313 -0.336 1.00 97.62 86 GLY A CA 1
ATOM 668 C C . GLY A 1 86 ? -10.841 -9.867 -1.435 1.00 97.62 86 GLY A C 1
ATOM 669 O O . GLY A 1 86 ? -11.007 -11.084 -1.532 1.00 97.62 86 GLY A O 1
ATOM 670 N N . VAL A 1 87 ? -11.459 -9.017 -2.260 1.00 97.75 87 VAL A N 1
ATOM 671 C CA . VAL A 1 87 ? -12.329 -9.456 -3.369 1.00 97.75 87 VAL A CA 1
ATOM 672 C C . VAL A 1 87 ? -11.656 -9.352 -4.743 1.00 97.75 87 VAL A C 1
ATOM 674 O O . VAL A 1 87 ? -12.326 -9.538 -5.755 1.00 97.75 87 VAL A O 1
ATOM 677 N N . GLY A 1 88 ? -10.347 -9.077 -4.800 1.00 96.25 88 GLY A N 1
ATOM 678 C CA . GLY A 1 88 ? -9.586 -9.032 -6.050 1.00 96.25 88 GLY A CA 1
ATOM 679 C C . GLY A 1 88 ? -9.773 -7.752 -6.868 1.00 96.25 88 GLY A C 1
ATOM 680 O O . GLY A 1 88 ? -9.607 -7.778 -8.085 1.00 96.25 88 GLY A O 1
ATOM 681 N N . GLN A 1 89 ? -10.131 -6.631 -6.230 1.00 96.12 89 GLN A N 1
ATOM 682 C CA . GLN A 1 89 ? -10.172 -5.314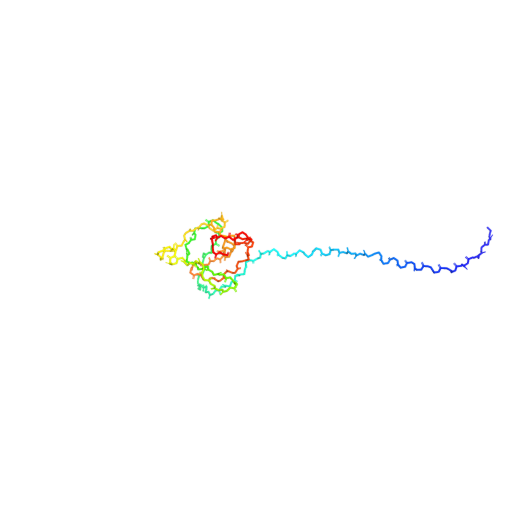 -6.892 1.00 96.12 89 GLN A CA 1
ATOM 683 C C . GLN A 1 89 ? -8.780 -4.683 -7.059 1.00 96.12 89 GLN A C 1
ATOM 685 O O . GLN A 1 89 ? -8.591 -3.805 -7.902 1.00 96.12 89 GLN A O 1
ATOM 690 N N . VAL A 1 90 ? -7.808 -5.138 -6.269 1.00 95.38 90 VAL A N 1
ATOM 691 C CA . VAL A 1 90 ? -6.389 -4.773 -6.349 1.00 95.38 90 VAL A CA 1
ATOM 692 C C . VAL A 1 90 ? -5.542 -6.035 -6.555 1.00 95.38 90 VAL A C 1
ATOM 694 O O . VAL A 1 90 ? -6.068 -7.148 -6.590 1.00 95.38 90 VAL A O 1
ATOM 697 N N . ILE A 1 91 ? -4.224 -5.884 -6.728 1.00 96.25 91 ILE A N 1
ATOM 698 C CA . ILE A 1 91 ? -3.327 -7.046 -6.830 1.00 96.25 91 ILE A CA 1
ATOM 699 C C . ILE A 1 91 ? -3.408 -7.907 -5.561 1.00 96.25 91 ILE A C 1
ATOM 701 O O . ILE A 1 91 ? -3.561 -7.380 -4.456 1.00 96.25 91 ILE A O 1
ATOM 705 N N . LYS A 1 92 ? -3.256 -9.229 -5.710 1.00 96.88 92 LYS A N 1
ATOM 706 C CA . LYS A 1 92 ? -3.410 -10.204 -4.613 1.00 96.88 92 LYS A CA 1
ATOM 707 C C . LYS A 1 92 ? -2.543 -9.866 -3.399 1.00 96.88 92 LYS A C 1
ATOM 709 O O . LYS A 1 92 ? -2.962 -10.075 -2.266 1.00 96.88 92 LYS A O 1
ATOM 714 N N . GLY A 1 93 ? -1.343 -9.339 -3.629 1.00 97.31 93 GLY A N 1
ATOM 715 C CA . GLY A 1 93 ? -0.434 -8.963 -2.555 1.00 97.31 93 GLY A CA 1
ATOM 716 C C . GLY A 1 93 ? -0.909 -7.782 -1.714 1.00 97.31 93 GLY A C 1
ATOM 717 O O . GLY A 1 93 ? -0.653 -7.766 -0.516 1.00 97.31 93 GLY A O 1
ATOM 718 N N . LEU A 1 94 ? -1.634 -6.824 -2.302 1.00 97.44 94 LEU A N 1
ATOM 719 C CA . LEU A 1 94 ? -2.249 -5.736 -1.536 1.00 97.44 94 LEU A CA 1
ATOM 720 C C . LEU A 1 94 ? -3.471 -6.231 -0.766 1.00 97.44 94 LEU A C 1
ATOM 722 O O . LEU A 1 94 ? -3.618 -5.869 0.395 1.00 97.44 94 LEU A O 1
ATOM 726 N N . ASP A 1 95 ? -4.285 -7.101 -1.372 1.00 97.44 95 ASP A N 1
ATOM 727 C CA . ASP A 1 95 ? -5.402 -7.744 -0.672 1.00 97.44 95 ASP A CA 1
ATOM 728 C C . ASP A 1 95 ? -4.912 -8.483 0.583 1.00 97.44 95 ASP A C 1
ATOM 730 O O . ASP A 1 95 ? -5.435 -8.244 1.662 1.00 97.44 95 ASP A O 1
ATOM 734 N N . LYS A 1 96 ? -3.851 -9.295 0.473 1.00 97.31 96 LYS A N 1
ATOM 735 C CA . LYS A 1 96 ? -3.234 -9.968 1.630 1.00 97.31 96 LYS A CA 1
ATOM 736 C C . LYS A 1 96 ? -2.562 -8.978 2.593 1.00 97.31 96 LYS A C 1
ATOM 738 O O . LYS A 1 96 ? -2.717 -9.067 3.805 1.00 97.31 96 LYS A O 1
ATOM 743 N N . GLY A 1 97 ? -1.797 -8.026 2.062 1.00 97.50 97 GLY A N 1
ATOM 744 C CA . GLY A 1 97 ? -0.969 -7.117 2.856 1.00 97.50 97 GLY A CA 1
ATOM 745 C C . GLY A 1 97 ? -1.750 -6.083 3.672 1.00 97.50 97 GLY A C 1
ATOM 746 O O . GLY A 1 97 ? -1.201 -5.511 4.619 1.00 97.50 97 GLY A O 1
ATOM 747 N N . MET A 1 98 ? -3.015 -5.842 3.316 1.00 97.88 98 MET A N 1
ATOM 748 C CA . MET A 1 98 ? -3.893 -4.876 3.977 1.00 97.88 98 MET A CA 1
ATOM 749 C C . MET A 1 98 ? -4.931 -5.508 4.913 1.00 97.88 98 MET A C 1
ATOM 751 O O . MET A 1 98 ? -5.767 -4.785 5.457 1.00 97.88 98 MET A O 1
ATOM 755 N N . GLU A 1 99 ? -4.880 -6.820 5.147 1.00 97.38 99 GLU A N 1
ATOM 756 C CA . GLU A 1 99 ? -5.640 -7.464 6.224 1.00 97.38 99 GLU A CA 1
ATOM 757 C C . GLU A 1 99 ? -5.103 -7.046 7.604 1.00 97.38 99 GLU A C 1
ATOM 759 O O . GLU A 1 99 ? -3.922 -6.726 7.770 1.00 97.38 99 GLU A O 1
ATOM 764 N N . ASP A 1 100 ? -5.979 -7.007 8.609 1.00 97.56 100 ASP A N 1
ATOM 765 C CA . ASP A 1 100 ? -5.641 -6.662 9.993 1.00 97.56 100 ASP A CA 1
ATOM 766 C C . ASP A 1 100 ? -4.987 -5.276 10.185 1.00 97.56 100 ASP A C 1
ATOM 768 O O . ASP A 1 100 ? -4.234 -5.055 11.139 1.00 97.56 100 ASP A O 1
ATOM 772 N N . MET A 1 101 ? -5.257 -4.323 9.290 1.00 98.06 101 MET A N 1
ATOM 773 C CA . MET A 1 101 ? -4.808 -2.933 9.410 1.00 98.06 101 MET A CA 1
ATOM 774 C C . MET A 1 101 ? -5.748 -2.109 10.279 1.00 98.06 101 MET A C 1
ATOM 776 O O . MET A 1 101 ? -6.971 -2.186 10.159 1.00 98.06 101 MET A O 1
ATOM 780 N N . CYS A 1 102 ? -5.166 -1.245 11.101 1.00 97.94 102 CYS A N 1
ATOM 781 C CA . CYS A 1 102 ? -5.897 -0.219 11.832 1.00 97.94 102 CYS A CA 1
ATOM 782 C C . CYS A 1 102 ? -6.093 1.036 10.956 1.00 97.94 102 CYS A C 1
ATOM 784 O O . CYS A 1 102 ? -5.188 1.397 10.195 1.00 97.94 102 CYS A O 1
ATOM 786 N N . PRO A 1 103 ? -7.211 1.775 11.079 1.00 97.25 103 PRO A N 1
ATOM 787 C CA . PRO A 1 103 ? -7.345 3.090 10.457 1.00 97.25 103 PRO A CA 1
ATOM 788 C C . PRO A 1 103 ? -6.190 4.021 10.854 1.00 97.25 103 PRO A C 1
ATOM 790 O O . PRO A 1 103 ? -5.931 4.224 12.036 1.00 97.25 103 PRO A O 1
ATOM 793 N N . GLY A 1 104 ? -5.489 4.583 9.868 1.00 97.25 104 GLY A N 1
ATOM 794 C CA . GLY A 1 104 ? -4.313 5.436 10.085 1.00 97.25 104 GLY A CA 1
ATOM 795 C C . GLY A 1 104 ? -2.973 4.694 10.181 1.00 97.25 104 GLY A C 1
ATOM 796 O O . GLY A 1 104 ? -1.934 5.351 10.226 1.00 97.25 104 GLY A O 1
ATOM 797 N N . GLU A 1 105 ? -2.965 3.357 10.173 1.00 98.31 105 GLU A N 1
ATOM 798 C CA . GLU A 1 105 ? -1.745 2.547 10.080 1.00 98.31 105 GLU A CA 1
ATOM 799 C C . GLU A 1 105 ? -1.027 2.762 8.738 1.00 98.31 105 GLU A C 1
ATOM 801 O O . GLU A 1 105 ? -1.654 2.984 7.700 1.00 98.31 105 GLU A O 1
ATOM 806 N N . LYS A 1 106 ? 0.307 2.680 8.748 1.00 98.38 106 LYS A N 1
ATOM 807 C CA . LYS A 1 106 ? 1.147 2.730 7.547 1.00 98.38 106 LYS A CA 1
ATOM 808 C C . LYS A 1 106 ? 1.985 1.467 7.465 1.00 98.38 106 LYS A C 1
ATOM 810 O O . LYS A 1 106 ? 2.642 1.095 8.437 1.00 98.38 106 LYS A O 1
ATOM 815 N N . ARG A 1 107 ? 2.005 0.850 6.287 1.00 98.50 107 ARG A N 1
ATOM 816 C CA . ARG A 1 107 ? 2.797 -0.345 5.989 1.00 98.50 107 ARG A CA 1
ATOM 817 C C . ARG A 1 107 ? 3.647 -0.134 4.749 1.00 98.50 107 ARG A C 1
ATOM 819 O O . ARG A 1 107 ? 3.225 0.552 3.819 1.00 98.50 107 ARG A O 1
ATOM 826 N N . LYS A 1 108 ? 4.804 -0.785 4.722 1.00 98.25 108 LYS A N 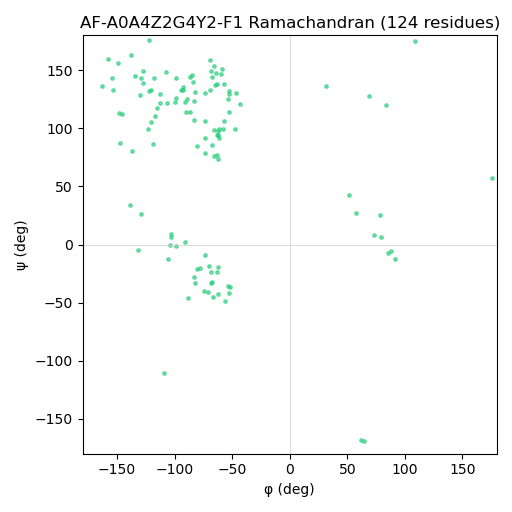1
ATOM 827 C CA . LYS A 1 108 ? 5.506 -1.142 3.494 1.00 98.25 108 LYS A CA 1
ATOM 828 C C . LYS A 1 108 ? 5.177 -2.600 3.190 1.00 98.25 108 LYS A C 1
ATOM 830 O O . LYS A 1 108 ? 5.311 -3.462 4.054 1.00 98.25 108 LYS A O 1
ATOM 835 N N . ILE A 1 109 ? 4.690 -2.845 1.980 1.00 98.19 109 ILE A N 1
ATOM 836 C CA . ILE A 1 109 ? 4.224 -4.156 1.532 1.00 98.19 109 ILE A CA 1
ATOM 837 C C . ILE A 1 109 ? 5.073 -4.541 0.321 1.00 98.19 109 ILE A C 1
ATOM 839 O O . ILE A 1 109 ? 4.897 -3.980 -0.760 1.00 98.19 109 ILE A O 1
ATOM 843 N N . THR A 1 110 ? 6.009 -5.471 0.501 1.00 97.75 110 THR A N 1
ATOM 844 C CA . THR A 1 110 ? 6.830 -5.995 -0.598 1.00 97.75 110 THR A CA 1
ATOM 845 C C . THR A 1 110 ? 6.122 -7.206 -1.190 1.00 97.75 110 THR A C 1
ATOM 847 O O . THR A 1 110 ? 5.955 -8.227 -0.521 1.00 97.75 110 THR A O 1
ATOM 850 N N . VAL A 1 111 ? 5.681 -7.079 -2.442 1.00 97.44 111 VAL A N 1
ATOM 851 C CA . VAL A 1 111 ? 4.851 -8.081 -3.117 1.00 97.44 111 VAL A CA 1
ATOM 852 C C . VAL A 1 111 ? 5.685 -8.840 -4.158 1.00 97.44 111 VAL A C 1
ATOM 854 O O . VAL A 1 111 ? 6.207 -8.199 -5.073 1.00 97.44 111 VAL A O 1
ATOM 857 N N . PRO A 1 112 ? 5.805 -10.178 -4.068 1.00 95.88 112 PRO A N 1
ATOM 858 C CA . PRO A 1 112 ? 6.444 -10.973 -5.115 1.00 95.88 112 PRO A CA 1
ATOM 859 C C . PRO A 1 112 ? 5.630 -10.927 -6.415 1.00 95.88 112 PRO A C 1
ATOM 861 O O . PRO A 1 112 ? 4.410 -10.750 -6.387 1.00 95.88 112 PRO A O 1
ATOM 864 N N . SER A 1 113 ? 6.294 -11.120 -7.560 1.00 94.75 113 SER A N 1
ATOM 865 C CA . SER A 1 113 ? 5.678 -10.956 -8.888 1.00 94.75 113 SER A CA 1
ATOM 866 C C . SER A 1 113 ? 4.381 -11.761 -9.059 1.00 94.75 113 SER A C 1
ATOM 868 O O . SER A 1 113 ? 3.381 -11.216 -9.526 1.00 94.75 113 SER A O 1
ATOM 870 N N . ASP A 1 114 ? 4.344 -13.004 -8.572 1.00 94.31 114 ASP A N 1
ATOM 871 C CA . ASP A 1 114 ? 3.188 -13.913 -8.673 1.00 94.31 114 ASP A CA 1
ATOM 872 C C . ASP A 1 114 ? 1.933 -13.421 -7.932 1.00 94.31 114 ASP A C 1
ATOM 874 O O . ASP A 1 114 ? 0.803 -13.786 -8.272 1.00 94.31 114 ASP A O 1
ATOM 878 N N . LEU A 1 115 ? 2.115 -12.559 -6.927 1.00 96.31 115 LEU A N 1
ATOM 879 C CA . LEU A 1 115 ? 1.034 -11.891 -6.200 1.00 96.31 115 LEU A CA 1
ATOM 880 C C . LEU A 1 115 ? 0.774 -10.456 -6.691 1.00 96.31 115 LEU A C 1
ATOM 882 O O . LEU A 1 115 ? -0.131 -9.790 -6.179 1.00 96.31 115 LEU A O 1
ATOM 886 N N . ALA A 1 116 ? 1.542 -9.982 -7.673 1.00 95.50 116 ALA A N 1
ATOM 887 C CA . ALA A 1 116 ? 1.415 -8.673 -8.299 1.00 95.50 116 ALA A CA 1
ATOM 888 C C . ALA A 1 116 ? 0.879 -8.795 -9.736 1.00 95.50 116 ALA A C 1
ATOM 890 O O . ALA A 1 116 ? -0.295 -9.111 -9.934 1.00 95.50 116 ALA A O 1
ATOM 891 N N . PHE A 1 117 ? 1.725 -8.509 -10.729 1.00 94.19 117 PHE A N 1
ATOM 892 C CA . PHE A 1 117 ? 1.385 -8.514 -12.156 1.00 94.19 117 PHE A CA 1
ATOM 893 C C . PHE A 1 117 ? 1.923 -9.749 -12.903 1.00 94.19 117 PHE A C 1
ATOM 895 O O . PHE A 1 117 ? 1.681 -9.899 -14.099 1.00 94.19 117 PHE A O 1
ATOM 902 N N . GLY A 1 118 ? 2.624 -10.647 -12.205 1.00 92.62 118 GLY A N 1
ATOM 903 C CA . GLY A 1 118 ? 3.235 -11.846 -12.771 1.00 92.62 118 GLY A CA 1
ATOM 904 C C . GLY A 1 118 ? 4.291 -11.546 -13.836 1.00 92.62 118 GLY A C 1
ATOM 905 O O . GLY A 1 118 ? 4.704 -10.406 -14.048 1.00 92.62 118 GLY A O 1
ATOM 906 N N . ALA A 1 119 ? 4.700 -12.589 -14.559 1.00 91.12 119 ALA A N 1
ATOM 907 C CA . ALA A 1 119 ? 5.691 -12.487 -15.634 1.00 91.12 119 ALA A CA 1
ATOM 908 C C . ALA A 1 119 ? 5.255 -11.591 -16.811 1.00 91.12 119 ALA A C 1
ATOM 910 O O . ALA A 1 119 ? 6.094 -11.156 -17.591 1.00 91.12 119 ALA A O 1
ATOM 911 N N . GLN A 1 120 ? 3.952 -11.332 -16.956 1.00 89.44 120 GLN A N 1
ATOM 912 C CA . GLN A 1 120 ? 3.409 -10.498 -18.032 1.00 89.44 120 GLN A CA 1
ATOM 913 C C . GLN A 1 120 ? 3.531 -8.996 -17.735 1.00 89.44 120 GLN A C 1
ATOM 915 O O . GLN A 1 120 ? 3.489 -8.195 -18.667 1.00 89.44 120 GLN A O 1
ATOM 920 N N . GLY A 1 121 ? 3.672 -8.610 -16.462 1.00 89.25 121 GLY A N 1
ATOM 921 C CA . GLY A 1 121 ? 3.680 -7.205 -16.060 1.00 89.25 121 GLY A CA 1
ATOM 922 C C . GLY A 1 121 ? 2.348 -6.490 -16.330 1.00 89.25 121 GLY A C 1
ATOM 923 O O . GLY A 1 121 ? 1.317 -7.108 -16.609 1.00 89.25 121 GLY A O 1
ATOM 924 N N . LYS A 1 122 ? 2.343 -5.156 -16.209 1.00 85.31 122 LYS A N 1
ATOM 925 C CA . LYS A 1 122 ? 1.173 -4.321 -16.520 1.00 85.31 122 LYS A CA 1
ATOM 926 C C . LYS A 1 122 ? 1.580 -2.940 -17.038 1.00 85.31 122 LYS A C 1
ATOM 928 O O . LYS A 1 122 ? 2.020 -2.090 -16.275 1.00 85.31 122 LYS A O 1
ATOM 933 N N . GLY A 1 123 ? 1.293 -2.665 -18.307 1.00 79.00 123 GLY A N 1
ATOM 934 C CA . GLY A 1 123 ? 1.594 -1.383 -18.956 1.00 79.00 123 GLY A CA 1
ATOM 935 C C . GLY A 1 123 ? 2.728 -1.504 -19.973 1.00 79.00 123 GLY A C 1
ATOM 936 O O . GLY A 1 123 ? 3.300 -2.572 -20.145 1.00 79.00 123 GLY A O 1
ATOM 937 N N . THR A 1 124 ? 3.022 -0.420 -20.690 1.00 56.62 124 THR A N 1
ATOM 938 C CA . THR A 1 124 ? 3.964 -0.414 -21.827 1.00 56.62 124 THR A CA 1
ATOM 939 C C . THR A 1 124 ? 5.416 -0.096 -21.444 1.00 56.62 124 THR A C 1
ATOM 941 O O . THR A 1 124 ? 6.261 -0.006 -22.329 1.00 56.62 124 THR A O 1
ATOM 944 N N . HIS A 1 125 ? 5.710 0.093 -20.153 1.00 50.09 125 HIS A N 1
ATOM 945 C CA . HIS A 1 125 ? 7.016 0.549 -19.649 1.00 50.09 125 HIS A CA 1
ATOM 946 C C . HIS A 1 125 ? 7.475 -0.197 -18.383 1.00 50.09 125 HIS A C 1
ATOM 948 O O . HIS A 1 125 ? 8.079 0.416 -17.507 1.00 50.09 125 HIS A O 1
ATOM 954 N N . MET A 1 126 ? 7.146 -1.485 -18.256 1.00 43.91 126 MET A N 1
ATOM 955 C CA . MET A 1 126 ? 7.615 -2.332 -17.150 1.00 43.91 126 MET A CA 1
ATOM 956 C C . MET A 1 126 ? 8.670 -3.320 -17.623 1.00 43.91 126 MET A C 1
ATOM 958 O O . MET A 1 126 ? 8.492 -3.849 -18.743 1.00 43.91 126 MET A O 1
#

InterPro domains:
  IPR001179 FKBP-type peptidyl-prolyl cis-trans isomerase domain [PF00254] (44-123)
  IPR001179 FKBP-type peptidyl-prolyl cis-trans isomerase domain [PS50059] (51-126)
  IPR046357 Peptidyl-prolyl cis-trans isomerase domain superfamily [G3DSA:3.10.50.40] (22-126)
  IPR052273 Peptidyl-prolyl cis-trans isomerase FKBP [PTHR46222] (3-124)